Protein AF-A0A7S2RQR4-F1 (afdb_monomer_lite)

Sequence (100 aa):
PLAAPRKARAGCGKCTKCQTACPTGAFVSPYVLDARKCVSYLTIENQGSIDPDLRPLMGNMIYGCDICQQVCPWNRFAGWEHHEGSPLFGPPPEDLAAPE

InterPro domains:
  IPR004453 Epoxyqueuosine reductase QueG [PTHR30002] (9-82)
  IPR017896 4Fe-4S ferredoxin-type, iron-sulphur binding domain [PS51379] (3-32)

pLDDT: mean 84.38, std 17.4, range [42.56, 98.62]

Foldseek 3Di:
DDDDDDDDPDDCVPPCQLCVQQLQNQPPDVPHGNLLSALQCQQAPDPDDRDPVNVVSNPPCNHGDCRSVLLDLCNLVVDDPPPPPPPPDDHDDPVSHDDD

Radius of gyration: 16.75 Å; chains: 1; bounding box: 43×41×36 Å

Organism: NCBI:txid1034831

Secondary structure (DSSP, 8-state):
-PPPPPPPS---TT--HHHHH-TT--EEETTEE-GGG-HHHHHHT--SPPPTTTGGGGTT-SS---HHHHT-GGGGGS-----TT-TT-PPPPTT-PPP-

Structure (mmCIF, N/CA/C/O backbone):
data_AF-A0A7S2RQR4-F1
#
_entry.id   AF-A0A7S2RQR4-F1
#
loop_
_atom_site.group_PDB
_atom_site.id
_atom_site.type_symbol
_atom_site.label_atom_id
_atom_site.label_alt_id
_atom_site.label_comp_id
_atom_site.label_asym_id
_atom_site.label_entity_id
_atom_site.label_seq_id
_atom_site.pdbx_PDB_ins_code
_atom_site.Cartn_x
_atom_site.Cartn_y
_atom_site.Cartn_z
_atom_site.occupancy
_atom_site.B_iso_or_equiv
_atom_site.auth_seq_id
_atom_site.auth_comp_id
_atom_site.auth_asym_id
_atom_site.auth_atom_id
_atom_site.pdbx_PDB_model_num
ATOM 1 N N . PRO A 1 1 ? 14.965 26.913 -21.106 1.00 74.88 1 PRO A N 1
ATOM 2 C CA . PRO A 1 1 ? 13.930 25.848 -21.081 1.00 74.88 1 PRO A CA 1
ATOM 3 C C . PRO A 1 1 ? 14.556 24.491 -20.731 1.00 74.88 1 PRO A C 1
ATOM 5 O O . PRO A 1 1 ? 15.539 24.108 -21.358 1.00 74.88 1 PRO A O 1
ATOM 8 N N . LEU A 1 2 ? 14.033 23.798 -19.715 1.00 73.19 2 LEU A N 1
ATOM 9 C CA . LEU A 1 2 ? 14.494 22.450 -19.365 1.00 73.19 2 LEU A CA 1
ATOM 10 C C . LEU A 1 2 ? 13.984 21.445 -20.407 1.00 73.19 2 LEU A C 1
ATOM 12 O O . LEU A 1 2 ? 12.836 21.529 -20.842 1.00 73.19 2 LEU A O 1
ATOM 16 N N . ALA A 1 3 ? 14.846 20.518 -20.824 1.00 80.81 3 ALA A N 1
ATOM 17 C CA . ALA A 1 3 ? 14.465 19.447 -21.738 1.00 80.81 3 ALA A CA 1
ATOM 18 C C . ALA A 1 3 ? 13.436 18.513 -21.079 1.00 80.81 3 ALA A C 1
ATOM 20 O O . ALA A 1 3 ? 13.499 18.256 -19.877 1.00 80.81 3 ALA A O 1
ATOM 21 N N . ALA A 1 4 ? 12.505 17.985 -21.876 1.00 80.44 4 ALA A N 1
ATOM 22 C CA . ALA A 1 4 ? 11.524 17.023 -21.389 1.00 80.44 4 ALA A CA 1
ATOM 23 C C . ALA A 1 4 ? 12.211 15.724 -20.910 1.00 80.44 4 ALA A C 1
ATOM 25 O O . ALA A 1 4 ? 13.173 15.270 -21.543 1.00 80.44 4 ALA A O 1
ATOM 26 N N . PRO A 1 5 ? 11.724 15.098 -19.823 1.00 77.56 5 PRO A N 1
ATOM 27 C CA . PRO A 1 5 ? 12.290 13.852 -19.325 1.00 77.56 5 PRO A CA 1
ATOM 28 C C . PRO A 1 5 ? 12.079 12.707 -20.324 1.00 77.56 5 PRO A C 1
ATOM 30 O O . PRO A 1 5 ? 11.088 12.654 -21.057 1.00 77.56 5 PRO A O 1
ATOM 33 N N . ARG A 1 6 ? 13.020 11.755 -20.345 1.00 75.94 6 ARG A N 1
ATOM 34 C CA . ARG A 1 6 ? 12.900 10.549 -21.178 1.00 75.94 6 ARG A CA 1
ATOM 35 C C . ARG A 1 6 ? 11.764 9.670 -20.651 1.00 75.94 6 ARG A C 1
ATOM 37 O O . ARG A 1 6 ? 11.640 9.480 -19.445 1.00 75.94 6 ARG A O 1
ATOM 44 N N . LYS A 1 7 ? 10.973 9.079 -21.554 1.00 73.19 7 LYS A N 1
ATOM 45 C CA . LYS A 1 7 ? 9.989 8.049 -21.182 1.00 73.19 7 LYS A CA 1
ATOM 46 C C . LYS A 1 7 ? 10.705 6.803 -20.655 1.00 73.19 7 LYS A C 1
ATOM 48 O O . LYS A 1 7 ? 11.652 6.324 -21.282 1.00 73.19 7 LYS A O 1
ATOM 53 N N . ALA A 1 8 ? 10.229 6.277 -19.529 1.00 71.31 8 ALA A N 1
ATOM 54 C CA . ALA A 1 8 ? 10.700 5.008 -18.988 1.00 71.31 8 ALA A CA 1
ATOM 55 C C . ALA A 1 8 ? 10.403 3.862 -19.972 1.00 71.31 8 ALA A C 1
ATOM 57 O O . ALA A 1 8 ? 9.334 3.820 -20.581 1.00 71.31 8 ALA A O 1
ATOM 58 N N . ARG A 1 9 ? 11.369 2.950 -20.142 1.00 66.38 9 ARG A N 1
ATOM 59 C CA . ARG A 1 9 ? 11.256 1.773 -21.027 1.00 66.38 9 ARG A CA 1
ATOM 60 C C . ARG A 1 9 ? 10.660 0.541 -20.331 1.00 66.38 9 ARG A C 1
ATOM 62 O O . ARG A 1 9 ? 10.251 -0.381 -21.021 1.00 66.38 9 ARG A O 1
ATOM 69 N N . ALA A 1 10 ? 10.621 0.531 -18.998 1.00 68.56 10 ALA A N 1
ATOM 70 C CA . ALA A 1 10 ? 10.155 -0.581 -18.170 1.00 68.56 10 ALA A CA 1
ATOM 71 C C . ALA A 1 10 ? 8.809 -0.258 -17.500 1.00 68.56 10 ALA A C 1
ATOM 73 O O . ALA A 1 10 ? 8.525 0.902 -17.195 1.00 68.56 10 ALA A O 1
ATOM 74 N N . GLY A 1 11 ? 7.991 -1.285 -17.261 1.00 82.25 11 GLY A N 1
ATOM 75 C CA . GLY A 1 11 ? 6.669 -1.166 -16.645 1.00 82.25 11 GLY A CA 1
ATOM 76 C C . GLY A 1 11 ? 6.215 -2.480 -16.009 1.00 82.25 11 GLY A C 1
ATOM 77 O O . GLY A 1 11 ? 6.933 -3.474 -16.026 1.00 82.25 11 GLY A O 1
ATOM 78 N N . CYS A 1 12 ? 5.016 -2.507 -15.426 1.00 91.25 12 CYS A N 1
ATOM 79 C CA . CYS A 1 12 ? 4.535 -3.692 -14.702 1.00 91.25 12 CYS A CA 1
ATOM 80 C C . CYS A 1 12 ? 4.248 -4.899 -15.613 1.00 91.25 12 CYS A C 1
ATOM 82 O O . CYS A 1 12 ? 4.26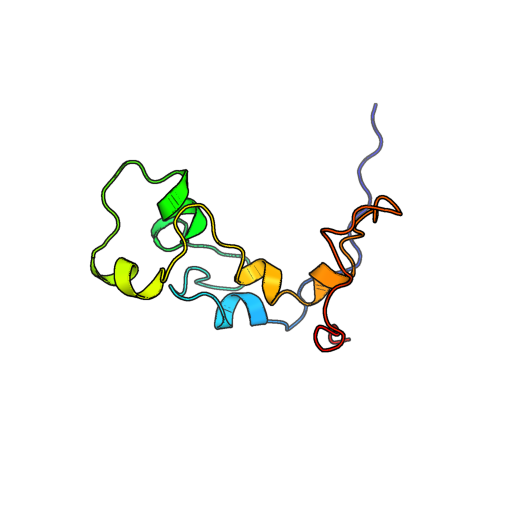6 -6.028 -15.130 1.00 91.25 12 CYS A O 1
ATOM 84 N N . GLY A 1 13 ? 3.977 -4.688 -16.907 1.00 89.12 13 GLY A N 1
ATOM 85 C CA . GLY A 1 13 ? 3.609 -5.768 -17.825 1.00 89.12 13 GLY A CA 1
ATOM 86 C C . GLY A 1 13 ? 2.394 -6.544 -17.306 1.00 89.12 13 GLY A C 1
ATOM 87 O O . GLY A 1 13 ? 1.361 -5.951 -17.007 1.00 89.12 13 GLY A O 1
ATOM 88 N N . LYS A 1 14 ? 2.532 -7.868 -17.162 1.00 91.06 14 LYS A N 1
ATOM 89 C CA . LYS A 1 14 ? 1.502 -8.756 -16.585 1.00 91.06 14 LYS A CA 1
ATOM 90 C C . LYS A 1 14 ? 1.655 -8.986 -15.070 1.00 91.06 14 LYS A C 1
ATOM 92 O O . LYS A 1 14 ? 0.918 -9.785 -14.502 1.00 91.06 14 LYS A O 1
ATOM 97 N N . CYS A 1 15 ? 2.624 -8.343 -14.413 1.00 94.88 15 CYS A N 1
ATOM 98 C CA . CYS A 1 15 ? 2.910 -8.559 -12.995 1.00 94.88 15 CYS A CA 1
ATOM 99 C C . CYS A 1 15 ? 1.774 -8.046 -12.096 1.00 94.88 15 CYS A C 1
ATOM 101 O O . CYS A 1 15 ? 1.325 -6.908 -12.228 1.00 94.88 15 CYS A O 1
ATOM 103 N N . THR A 1 16 ? 1.369 -8.863 -11.123 1.00 96.56 16 THR A N 1
ATOM 104 C CA . THR A 1 16 ? 0.342 -8.527 -10.123 1.00 96.56 16 THR A CA 1
ATOM 105 C C . THR A 1 16 ? 0.836 -8.651 -8.679 1.00 96.56 16 THR A C 1
ATOM 107 O O . THR A 1 16 ? 0.039 -8.507 -7.757 1.00 96.56 16 THR A O 1
ATOM 110 N N . LYS A 1 17 ? 2.145 -8.860 -8.450 1.00 97.31 17 LYS A N 1
ATOM 111 C CA . LYS A 1 17 ? 2.712 -9.153 -7.116 1.00 97.31 17 LYS A CA 1
ATOM 112 C C . LYS A 1 17 ? 2.271 -8.160 -6.032 1.00 97.31 17 LYS A C 1
ATOM 114 O O . LYS A 1 17 ? 1.823 -8.582 -4.973 1.00 97.31 17 LYS A O 1
ATOM 119 N N . CYS A 1 18 ? 2.343 -6.854 -6.301 1.00 97.88 18 CYS A N 1
ATOM 120 C CA . CYS A 1 18 ? 1.939 -5.824 -5.338 1.00 97.88 18 CYS A CA 1
ATOM 121 C C . CYS A 1 18 ? 0.432 -5.829 -5.036 1.00 97.88 18 CYS A C 1
ATOM 123 O O . CYS A 1 18 ? 0.042 -5.534 -3.909 1.00 97.88 18 CYS A O 1
ATOM 125 N N . GLN A 1 19 ? -0.405 -6.189 -6.014 1.00 98.19 19 GLN A N 1
ATOM 126 C CA . GLN A 1 19 ? -1.853 -6.301 -5.834 1.00 98.19 19 GLN A CA 1
ATOM 127 C C . GLN A 1 19 ? -2.178 -7.507 -4.947 1.00 98.19 19 GLN A C 1
ATOM 129 O O . GLN A 1 19 ? -2.919 -7.370 -3.980 1.00 98.19 19 GLN A O 1
ATOM 134 N N . THR A 1 20 ? -1.561 -8.661 -5.227 1.00 97.94 20 THR A N 1
ATOM 135 C CA . THR A 1 20 ? -1.770 -9.903 -4.468 1.00 97.94 20 THR A CA 1
ATOM 136 C C . THR A 1 20 ? -1.224 -9.824 -3.040 1.00 97.94 20 THR A C 1
ATOM 138 O O . THR A 1 20 ? -1.835 -10.366 -2.128 1.00 97.94 20 THR A O 1
ATOM 141 N N . ALA A 1 21 ? -0.084 -9.161 -2.830 1.00 98.19 21 ALA A N 1
ATOM 142 C CA . ALA A 1 21 ? 0.556 -9.081 -1.516 1.00 98.19 21 ALA A CA 1
ATOM 143 C C . ALA A 1 21 ? -0.045 -8.010 -0.589 1.00 98.19 21 ALA A C 1
ATOM 145 O O . ALA A 1 21 ? 0.264 -7.997 0.600 1.00 98.19 21 ALA A O 1
ATOM 146 N N . CYS A 1 22 ? -0.852 -7.078 -1.108 1.00 98.38 22 CYS A N 1
ATOM 147 C CA . CYS A 1 22 ? -1.405 -5.994 -0.301 1.00 98.38 22 CYS A CA 1
ATOM 148 C C . CYS A 1 22 ? -2.371 -6.552 0.765 1.00 98.38 22 CYS A C 1
ATOM 150 O O . CYS A 1 22 ? -3.419 -7.085 0.398 1.00 98.38 22 CYS A O 1
ATOM 152 N N . PRO A 1 23 ? -2.085 -6.390 2.071 1.00 98.25 23 PRO A N 1
ATOM 153 C CA . PRO A 1 23 ? -2.812 -7.097 3.132 1.00 98.25 23 PRO A CA 1
ATOM 154 C C . PRO A 1 23 ? -4.276 -6.665 3.260 1.00 98.25 23 PRO A C 1
ATOM 156 O O . PRO A 1 23 ? -5.119 -7.434 3.705 1.00 98.25 23 PRO A O 1
ATOM 159 N N . THR A 1 24 ? -4.587 -5.436 2.853 1.00 98.31 24 THR A N 1
ATOM 160 C CA . THR A 1 24 ? -5.926 -4.839 2.929 1.00 98.31 24 THR A CA 1
ATOM 161 C C . THR A 1 24 ? -6.636 -4.791 1.576 1.00 98.31 24 THR A C 1
ATOM 163 O O . THR A 1 24 ? -7.727 -4.226 1.471 1.00 98.31 24 THR A O 1
ATOM 166 N N . GLY A 1 25 ? -6.017 -5.330 0.517 1.00 98.12 25 GLY A N 1
ATOM 167 C CA . GLY A 1 25 ? -6.560 -5.254 -0.840 1.00 98.12 25 GLY A CA 1
ATOM 168 C C . GLY A 1 25 ? -6.759 -3.813 -1.324 1.00 98.12 25 GLY A C 1
ATOM 169 O O . GLY A 1 25 ? -7.757 -3.510 -1.975 1.00 98.12 25 GLY A O 1
ATOM 170 N N . ALA A 1 26 ? -5.845 -2.902 -0.972 1.00 98.50 26 ALA A N 1
ATOM 171 C CA . ALA A 1 26 ? -5.957 -1.488 -1.332 1.00 98.50 26 ALA A CA 1
ATOM 172 C C . ALA A 1 26 ? -5.845 -1.241 -2.847 1.00 98.50 26 ALA A C 1
ATOM 174 O O . ALA A 1 26 ? -6.359 -0.242 -3.341 1.00 98.50 26 ALA A O 1
ATOM 175 N N . PHE A 1 27 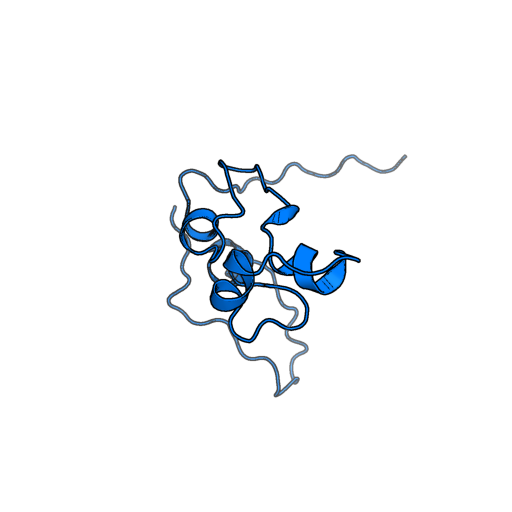? -5.208 -2.139 -3.602 1.00 98.31 27 PHE A N 1
ATOM 176 C CA . PHE A 1 27 ? -5.229 -2.087 -5.063 1.00 98.31 27 PHE A CA 1
ATOM 177 C C . PHE A 1 27 ? -6.514 -2.723 -5.598 1.00 98.31 27 PHE A C 1
ATOM 179 O O . PHE A 1 27 ? -6.625 -3.945 -5.666 1.00 98.31 27 PHE A O 1
ATOM 186 N N . VAL A 1 28 ? -7.480 -1.891 -5.989 1.00 97.50 28 VAL A N 1
ATOM 187 C CA . VAL A 1 28 ? -8.779 -2.353 -6.517 1.00 97.50 28 VAL A CA 1
ATOM 188 C C . VAL A 1 28 ? -8.699 -2.793 -7.981 1.00 97.50 28 VAL A C 1
ATOM 190 O O . VAL A 1 28 ? -9.546 -3.550 -8.450 1.00 97.50 28 VAL A O 1
ATOM 193 N N . SER A 1 29 ? -7.683 -2.323 -8.706 1.00 96.75 29 SER A N 1
ATOM 194 C CA . SER A 1 29 ? -7.323 -2.754 -10.057 1.00 96.75 29 SER A CA 1
ATOM 195 C C . SER A 1 29 ? -5.880 -2.319 -10.376 1.00 96.75 29 SER A C 1
ATOM 197 O O . SER A 1 29 ? -5.283 -1.556 -9.603 1.00 96.75 29 SER A O 1
ATOM 199 N N . PRO A 1 30 ? -5.273 -2.779 -11.491 1.00 94.94 30 PRO A N 1
ATOM 200 C CA . PRO A 1 30 ? -3.937 -2.338 -11.876 1.00 94.94 30 PRO A CA 1
ATOM 201 C C . PRO A 1 30 ? -3.856 -0.811 -11.944 1.00 94.94 30 PRO A C 1
ATOM 203 O O . PRO A 1 30 ? -4.668 -0.173 -12.609 1.00 94.94 30 PRO A O 1
ATOM 206 N N . TYR A 1 31 ? -2.851 -0.241 -11.276 1.00 93.50 31 TYR A N 1
ATOM 207 C CA . TYR A 1 31 ? -2.604 1.206 -11.207 1.00 93.50 31 TYR A CA 1
ATOM 208 C C . TYR A 1 31 ? -3.670 2.035 -10.468 1.00 93.50 31 TYR A C 1
ATOM 210 O O . T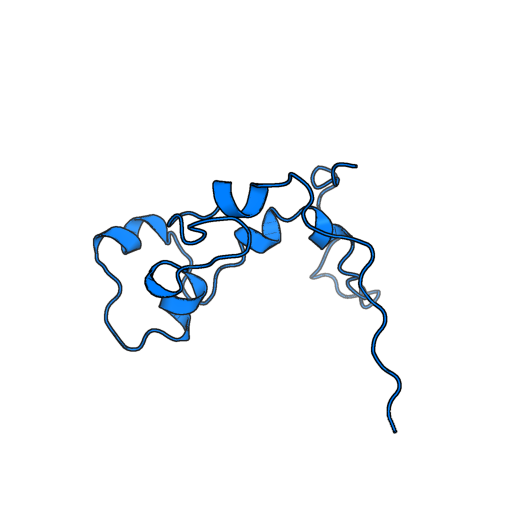YR A 1 31 ? -3.593 3.262 -10.495 1.00 93.50 31 TYR A O 1
ATOM 218 N N . VAL A 1 32 ? -4.625 1.404 -9.774 1.00 97.50 32 VAL A N 1
ATOM 219 C CA . VAL A 1 32 ? -5.655 2.101 -8.988 1.00 97.50 32 VAL A CA 1
ATOM 220 C C . VAL A 1 32 ? -5.580 1.672 -7.527 1.00 97.50 32 VAL A C 1
ATOM 222 O O . VAL A 1 32 ? -5.741 0.497 -7.197 1.00 97.50 32 VAL A O 1
ATOM 225 N N . LEU A 1 33 ? -5.354 2.645 -6.646 1.00 98.31 33 LEU A N 1
ATOM 226 C CA . LEU A 1 33 ? -5.218 2.451 -5.205 1.00 98.31 33 LEU A CA 1
ATOM 227 C C . LEU A 1 33 ? -6.360 3.162 -4.464 1.00 98.31 33 LEU A C 1
ATOM 229 O O . LEU A 1 33 ? -6.550 4.365 -4.634 1.00 98.31 33 LEU A O 1
ATOM 233 N N . ASP A 1 34 ? -7.080 2.445 -3.603 1.00 98.31 34 ASP A N 1
ATOM 234 C CA . ASP A 1 34 ? -7.987 3.034 -2.617 1.00 98.31 34 ASP A CA 1
ATOM 235 C C . ASP A 1 34 ? -7.199 3.397 -1.351 1.00 98.31 34 ASP A C 1
ATOM 237 O O . ASP A 1 34 ? -6.864 2.542 -0.525 1.00 98.31 34 ASP A O 1
ATOM 241 N N . ALA A 1 35 ? -6.903 4.688 -1.191 1.00 97.94 35 ALA A N 1
ATOM 242 C CA . ALA A 1 35 ? -6.138 5.198 -0.057 1.00 97.94 35 ALA A CA 1
ATOM 243 C C . ALA A 1 35 ? -6.786 4.866 1.297 1.00 97.94 35 ALA A C 1
ATOM 245 O O . ALA A 1 35 ? -6.070 4.596 2.256 1.00 97.94 35 ALA A O 1
ATOM 246 N N . ARG A 1 36 ? -8.120 4.769 1.368 1.00 97.06 36 ARG A N 1
ATOM 247 C CA . ARG A 1 36 ? -8.851 4.472 2.615 1.00 97.06 36 ARG A CA 1
ATOM 248 C C . ARG A 1 36 ? -8.572 3.066 3.149 1.00 97.06 36 ARG A C 1
ATOM 250 O O . ARG A 1 36 ? -8.871 2.785 4.302 1.00 97.06 36 ARG A O 1
ATOM 257 N N . LYS A 1 37 ? -8.011 2.185 2.316 1.00 98.19 37 LYS A N 1
ATOM 258 C CA . LYS A 1 37 ? -7.547 0.845 2.699 1.00 98.19 37 LYS A CA 1
ATOM 259 C C . LYS A 1 37 ? -6.023 0.749 2.769 1.00 98.19 37 LYS A C 1
ATOM 261 O O . LYS A 1 37 ? -5.500 -0.232 3.286 1.00 98.19 37 LYS A O 1
ATOM 266 N N . CYS A 1 38 ? -5.288 1.720 2.231 1.00 98.62 38 CYS A N 1
ATOM 267 C CA . CYS A 1 38 ? -3.830 1.683 2.186 1.00 98.62 38 CYS A CA 1
ATOM 268 C C . CYS A 1 38 ? -3.244 1.870 3.590 1.00 98.62 38 CYS A C 1
ATOM 270 O O . CYS A 1 38 ? -3.434 2.915 4.205 1.00 98.62 38 CYS A O 1
ATOM 272 N N . VAL A 1 39 ? -2.472 0.891 4.072 1.00 98.50 39 VAL A N 1
ATOM 273 C CA . VAL A 1 39 ? -1.847 0.944 5.407 1.00 98.50 39 VAL A CA 1
ATOM 274 C C . VAL A 1 39 ? -0.946 2.172 5.563 1.00 98.50 39 VAL A C 1
ATOM 276 O O . VAL A 1 39 ? -0.969 2.816 6.607 1.00 98.50 39 VAL A O 1
ATOM 279 N N . SER A 1 40 ? -0.204 2.552 4.518 1.00 98.50 40 SER A N 1
ATOM 280 C CA . SER A 1 40 ? 0.637 3.755 4.555 1.00 98.50 40 SER A CA 1
ATOM 281 C C . SER A 1 40 ? -0.196 5.026 4.789 1.00 98.50 40 SER A C 1
ATOM 283 O O . SER A 1 40 ? 0.069 5.774 5.722 1.00 98.50 40 SER A O 1
ATOM 285 N N . TYR A 1 41 ? -1.288 5.217 4.039 1.00 98.50 41 TYR A N 1
ATOM 286 C CA . TYR A 1 41 ? -2.205 6.342 4.267 1.00 98.50 41 TYR A CA 1
ATOM 287 C C . TYR A 1 41 ? -2.837 6.295 5.665 1.00 98.50 41 TYR A C 1
ATOM 289 O O . TYR A 1 41 ? -2.855 7.300 6.371 1.00 98.50 41 TYR A O 1
ATOM 297 N N . LEU A 1 42 ? -3.322 5.122 6.082 1.00 98.38 42 LEU A N 1
ATOM 298 C CA . LEU A 1 42 ? -3.994 4.935 7.369 1.00 98.38 42 LEU A CA 1
ATOM 299 C C . LEU A 1 42 ? -3.097 5.235 8.576 1.00 98.38 42 LEU A C 1
ATOM 301 O O . LEU A 1 42 ? -3.614 5.613 9.622 1.00 98.38 42 LEU A O 1
ATOM 305 N N . THR A 1 43 ? -1.784 5.054 8.435 1.00 97.75 43 THR A N 1
ATOM 306 C CA . THR A 1 43 ? -0.804 5.261 9.513 1.00 97.75 43 THR A CA 1
ATOM 307 C C . THR A 1 43 ? -0.135 6.633 9.484 1.00 97.75 43 THR A C 1
ATOM 309 O O . THR A 1 43 ? 0.350 7.075 10.521 1.00 97.75 43 THR A O 1
ATOM 312 N N . ILE A 1 44 ? -0.093 7.304 8.329 1.00 98.12 44 ILE A N 1
ATOM 313 C CA . ILE A 1 44 ? 0.618 8.582 8.166 1.00 98.12 44 ILE A CA 1
ATOM 314 C C . ILE A 1 44 ? -0.351 9.766 8.078 1.00 98.12 44 ILE A C 1
ATOM 316 O O . ILE A 1 44 ? -0.149 10.777 8.743 1.00 98.12 44 ILE A O 1
ATOM 320 N N . GLU A 1 45 ? -1.395 9.647 7.258 1.00 98.06 45 GLU A N 1
ATOM 321 C CA . GLU A 1 45 ? -2.202 10.791 6.807 1.00 98.06 45 GLU A CA 1
ATOM 322 C C . GLU A 1 45 ? -3.630 10.779 7.363 1.00 98.06 45 GLU A C 1
ATOM 324 O O . GLU A 1 45 ? -4.272 11.824 7.488 1.00 98.06 45 GLU A O 1
ATOM 329 N N . ASN A 1 46 ? -4.169 9.598 7.675 1.00 97.06 46 ASN A N 1
ATOM 330 C CA . ASN A 1 46 ? -5.512 9.475 8.220 1.00 97.06 46 ASN A CA 1
ATOM 331 C C . ASN A 1 46 ? -5.593 10.123 9.611 1.00 97.06 46 ASN A C 1
ATOM 333 O O . ASN A 1 46 ? -5.014 9.639 10.578 1.00 97.06 46 ASN A O 1
ATOM 337 N N . GLN A 1 47 ? -6.377 11.193 9.716 1.00 95.88 47 GLN A N 1
ATOM 338 C CA . GLN A 1 47 ? -6.586 11.926 10.969 1.00 95.88 47 GLN A CA 1
ATOM 339 C C . GLN A 1 47 ? -7.624 11.262 11.889 1.00 95.88 47 GLN A C 1
ATOM 341 O O . GLN A 1 47 ? -7.745 11.632 13.056 1.00 95.88 47 GLN A O 1
ATOM 346 N N . GLY A 1 48 ? -8.415 10.324 11.358 1.00 95.19 48 GLY A N 1
ATOM 347 C CA . GLY A 1 48 ? -9.483 9.640 12.082 1.00 95.19 48 GLY A CA 1
ATOM 348 C C . GLY A 1 48 ? -9.052 8.314 12.705 1.00 95.19 48 GLY A C 1
ATOM 349 O O . GLY A 1 48 ? -7.903 7.886 12.625 1.00 95.19 48 GLY A O 1
ATOM 350 N N . SER A 1 49 ? -10.013 7.608 13.297 1.00 96.38 49 SER A N 1
ATOM 351 C CA . SER A 1 49 ? -9.790 6.228 13.721 1.00 96.38 49 SER A CA 1
ATOM 352 C C . SER A 1 49 ? -9.707 5.302 12.507 1.00 96.38 49 SER A C 1
ATOM 354 O O . SER A 1 49 ? -10.405 5.474 11.511 1.00 96.38 49 SER A O 1
ATOM 356 N N . ILE A 1 50 ? -8.842 4.296 12.596 1.00 97.56 50 ILE A N 1
ATOM 357 C CA . ILE A 1 50 ? -8.757 3.246 11.580 1.00 97.56 50 ILE A CA 1
ATOM 358 C C . ILE A 1 50 ? -9.951 2.305 11.757 1.00 97.56 50 ILE A C 1
ATOM 360 O O . ILE A 1 50 ? -10.262 1.918 12.891 1.00 97.56 50 ILE A O 1
ATOM 364 N N . ASP A 1 51 ? -10.591 1.926 10.651 1.00 97.44 51 ASP A N 1
ATOM 365 C CA . ASP A 1 51 ? -11.682 0.946 10.622 1.00 97.44 51 ASP A CA 1
ATOM 366 C C . ASP A 1 51 ? -11.282 -0.329 11.396 1.00 97.44 51 ASP A C 1
ATOM 368 O O . ASP A 1 51 ? -10.228 -0.902 11.095 1.00 97.44 51 ASP A O 1
ATOM 372 N N . PRO A 1 52 ? -12.058 -0.763 12.412 1.00 97.88 52 PRO A N 1
ATOM 373 C CA . PRO A 1 52 ? -11.782 -1.976 13.177 1.00 97.88 52 PRO A CA 1
ATOM 374 C C . PRO A 1 52 ? -11.485 -3.215 12.327 1.00 97.88 52 PRO A C 1
ATOM 376 O O . PRO A 1 52 ? -10.615 -3.991 12.725 1.00 97.88 52 PRO A O 1
ATOM 379 N N . ASP A 1 53 ? -12.115 -3.364 11.159 1.00 97.56 53 ASP A N 1
ATOM 380 C CA . ASP A 1 53 ? -11.927 -4.531 10.286 1.00 97.56 53 ASP A CA 1
ATOM 381 C C . ASP A 1 53 ? -10.554 -4.533 9.594 1.00 97.56 53 ASP A C 1
ATOM 383 O O . ASP A 1 53 ? -10.023 -5.587 9.237 1.00 97.56 53 ASP A O 1
ATOM 387 N N . LEU A 1 54 ? -9.933 -3.359 9.439 1.00 97.75 54 LEU A N 1
ATOM 388 C CA . LEU A 1 54 ? -8.604 -3.231 8.838 1.00 97.75 54 LEU A CA 1
ATOM 389 C C . LEU A 1 54 ? -7.475 -3.438 9.853 1.00 97.75 54 LEU A C 1
ATOM 391 O O . LEU A 1 54 ? -6.386 -3.855 9.462 1.00 97.75 54 LEU A O 1
ATOM 395 N N . ARG A 1 55 ? -7.708 -3.189 11.149 1.00 96.62 55 ARG A N 1
ATOM 396 C CA . ARG A 1 55 ? -6.647 -3.201 12.180 1.00 96.62 55 ARG A CA 1
ATOM 397 C C . ARG A 1 55 ? -5.907 -4.541 12.292 1.00 96.62 55 ARG A C 1
ATOM 399 O O . ARG A 1 55 ? -4.678 -4.504 12.334 1.00 96.62 55 ARG A O 1
ATOM 406 N N . PRO A 1 56 ? -6.570 -5.718 12.295 1.00 97.69 56 PRO A N 1
ATOM 407 C CA . PRO A 1 56 ? -5.863 -6.997 12.369 1.00 97.69 56 PRO A CA 1
ATOM 408 C C . PRO A 1 56 ? -4.956 -7.255 11.157 1.00 97.69 56 PRO A C 1
ATOM 410 O O . PRO A 1 56 ? -3.938 -7.929 11.283 1.00 97.69 56 PRO A O 1
ATOM 413 N N . LEU A 1 57 ? -5.299 -6.694 9.992 1.00 97.75 57 LEU A N 1
ATOM 414 C CA . LEU A 1 57 ? -4.545 -6.859 8.744 1.00 97.75 57 LEU A CA 1
ATOM 415 C C . LEU A 1 57 ? -3.278 -5.990 8.697 1.00 97.75 57 LEU A C 1
ATOM 417 O O . LEU A 1 57 ? -2.400 -6.222 7.868 1.00 97.75 57 LEU A O 1
ATOM 421 N N . MET A 1 58 ? -3.167 -4.989 9.575 1.00 96.12 58 MET A N 1
ATOM 422 C CA . MET A 1 58 ? -2.027 -4.068 9.611 1.00 96.12 58 MET A CA 1
ATOM 423 C C . MET A 1 58 ? -0.786 -4.649 10.302 1.00 96.12 58 MET A C 1
ATOM 425 O O . MET A 1 58 ? 0.300 -4.084 10.177 1.00 96.12 58 MET A O 1
ATOM 429 N N . GLY A 1 59 ? -0.907 -5.760 11.033 1.00 94.50 59 GLY A N 1
ATOM 430 C CA . GLY A 1 59 ? 0.224 -6.355 11.748 1.00 94.50 59 GLY A CA 1
ATOM 431 C C . GLY A 1 59 ? 0.935 -5.349 12.664 1.00 94.50 59 GLY A C 1
ATOM 432 O O . GLY A 1 59 ? 0.304 -4.700 13.494 1.00 94.50 59 GLY A O 1
ATOM 433 N N . ASN A 1 60 ? 2.255 -5.217 12.512 1.00 95.38 60 ASN A N 1
ATOM 434 C CA . ASN A 1 60 ? 3.108 -4.301 13.281 1.00 95.38 60 ASN A CA 1
ATOM 435 C C . ASN A 1 60 ? 3.462 -2.998 12.531 1.00 95.38 60 ASN A C 1
ATOM 437 O O . ASN A 1 60 ? 4.394 -2.298 12.929 1.00 95.38 60 ASN A O 1
ATOM 441 N N . MET A 1 61 ? 2.757 -2.671 11.444 1.00 96.19 61 MET A N 1
ATOM 442 C CA . MET A 1 61 ? 3.004 -1.459 10.655 1.00 96.19 61 MET A CA 1
ATOM 443 C C . MET A 1 61 ? 2.441 -0.229 11.376 1.00 96.19 61 MET A C 1
ATOM 445 O O . MET A 1 61 ? 1.254 0.073 11.277 1.00 96.19 61 MET A O 1
ATOM 449 N N . ILE A 1 62 ? 3.304 0.466 12.122 1.00 95.00 62 ILE A N 1
ATOM 450 C CA . ILE A 1 62 ? 2.931 1.654 12.910 1.00 95.00 62 ILE A CA 1
ATOM 451 C C . ILE A 1 62 ? 3.044 2.972 12.133 1.00 95.00 62 ILE A C 1
ATOM 453 O O . ILE A 1 62 ? 2.377 3.938 12.485 1.00 95.00 62 ILE A O 1
ATOM 457 N N . TYR A 1 63 ? 3.890 3.024 11.100 1.00 96.62 63 TYR A N 1
ATOM 458 C CA . TYR A 1 63 ? 4.130 4.214 10.284 1.00 96.62 63 TYR A CA 1
ATOM 459 C C . TYR A 1 63 ? 4.623 3.793 8.896 1.00 96.62 63 TYR A C 1
ATOM 461 O O . TYR A 1 63 ? 5.740 3.295 8.756 1.00 96.62 63 TYR A O 1
ATOM 469 N N . GLY A 1 64 ? 3.785 3.964 7.875 1.00 97.50 64 GLY A N 1
ATOM 470 C CA . GLY A 1 64 ? 4.077 3.512 6.516 1.00 97.50 64 GLY A CA 1
ATOM 471 C C . GLY A 1 64 ? 3.846 2.013 6.285 1.00 97.50 64 GLY A C 1
ATOM 472 O O . GLY A 1 64 ? 3.529 1.242 7.190 1.00 97.50 64 GLY A O 1
ATOM 473 N N . CYS A 1 65 ? 3.961 1.603 5.021 1.00 98.19 65 CYS A N 1
ATOM 474 C CA . CYS A 1 65 ? 3.870 0.211 4.583 1.00 98.19 65 CYS A CA 1
ATOM 475 C C . CYS A 1 65 ? 4.625 0.042 3.264 1.00 98.19 65 CYS A C 1
ATOM 477 O O . CYS A 1 65 ? 4.246 0.643 2.259 1.00 98.19 65 CYS A O 1
ATOM 479 N N . ASP A 1 66 ? 5.633 -0.831 3.263 1.00 96.88 66 ASP A N 1
ATOM 480 C CA . ASP A 1 66 ? 6.482 -1.076 2.094 1.00 96.88 66 ASP A CA 1
ATOM 481 C C . ASP A 1 66 ? 6.213 -2.418 1.413 1.00 96.88 66 ASP A C 1
ATOM 483 O O . ASP A 1 66 ? 6.898 -2.762 0.459 1.00 96.88 66 ASP A O 1
ATOM 487 N N . ILE A 1 67 ? 5.206 -3.186 1.839 1.00 97.50 67 ILE A N 1
ATOM 488 C CA . ILE A 1 67 ? 4.942 -4.540 1.313 1.00 97.50 67 ILE A CA 1
ATOM 489 C C . ILE A 1 67 ? 4.837 -4.542 -0.219 1.00 97.50 67 ILE A C 1
ATOM 491 O O . ILE A 1 67 ? 5.437 -5.381 -0.887 1.00 97.50 67 ILE A O 1
ATOM 495 N N . CYS A 1 68 ? 4.118 -3.575 -0.800 1.00 97.38 68 CYS A N 1
ATOM 496 C CA . CYS A 1 68 ? 3.954 -3.475 -2.252 1.00 97.38 68 CYS A CA 1
ATOM 497 C C . CYS A 1 68 ? 5.278 -3.208 -2.989 1.00 97.38 68 CYS A C 1
ATOM 499 O O . CYS A 1 68 ? 5.436 -3.647 -4.129 1.00 97.38 68 CYS A O 1
ATOM 501 N N . GLN A 1 69 ? 6.217 -2.524 -2.335 1.00 94.81 69 GLN A N 1
ATOM 502 C CA . GLN A 1 69 ? 7.563 -2.260 -2.828 1.00 94.81 69 GLN A CA 1
ATOM 503 C C . GLN A 1 69 ? 8.489 -3.462 -2.603 1.00 94.81 69 GLN A C 1
ATOM 505 O O . GLN A 1 69 ? 9.194 -3.867 -3.521 1.00 94.81 69 GLN A O 1
ATOM 510 N N . GLN A 1 70 ? 8.446 -4.091 -1.430 1.00 93.56 70 GLN A N 1
ATOM 511 C CA . GLN A 1 70 ? 9.266 -5.256 -1.082 1.00 93.56 70 GLN A CA 1
ATOM 512 C C . GLN A 1 70 ? 9.043 -6.431 -2.042 1.00 93.56 70 GLN A C 1
ATOM 514 O O . GLN A 1 70 ? 9.995 -7.102 -2.426 1.00 93.56 70 GLN A O 1
ATOM 519 N N . VAL A 1 71 ? 7.802 -6.647 -2.493 1.00 95.06 71 VAL A N 1
ATOM 520 C CA . VAL A 1 71 ? 7.492 -7.688 -3.491 1.00 95.06 71 VAL A CA 1
ATOM 521 C C . VAL A 1 71 ? 7.675 -7.223 -4.942 1.00 95.06 71 VAL A C 1
ATOM 523 O O . VAL A 1 71 ? 7.509 -8.023 -5.871 1.00 95.06 71 VAL A O 1
ATOM 526 N N . CYS A 1 72 ? 7.955 -5.936 -5.174 1.00 94.12 72 CYS A N 1
ATOM 527 C CA . CYS A 1 72 ? 8.099 -5.385 -6.516 1.00 94.12 72 CYS A CA 1
ATOM 528 C C . CYS A 1 72 ? 9.402 -5.893 -7.152 1.00 94.12 72 CYS A C 1
ATOM 530 O O . CYS A 1 72 ? 10.486 -5.574 -6.666 1.00 94.12 72 CYS A O 1
ATOM 532 N N . PRO A 1 73 ? 9.345 -6.610 -8.290 1.00 90.00 73 PRO A N 1
ATOM 533 C CA . PRO A 1 73 ? 10.550 -7.152 -8.913 1.00 90.00 73 PRO A CA 1
ATOM 534 C C . PRO A 1 73 ? 11.498 -6.057 -9.417 1.00 90.00 73 PRO A C 1
ATOM 536 O O . PRO A 1 73 ? 12.694 -6.291 -9.559 1.00 90.00 73 PRO A O 1
ATOM 539 N N . TRP A 1 74 ? 10.981 -4.857 -9.690 1.00 88.19 74 TRP A N 1
ATOM 540 C CA . TRP A 1 74 ? 11.781 -3.743 -10.191 1.00 88.19 74 TRP A CA 1
ATOM 541 C C . TRP A 1 74 ? 12.653 -3.095 -9.115 1.00 88.19 74 TRP A C 1
ATOM 543 O O . TRP A 1 74 ? 13.631 -2.434 -9.459 1.00 88.19 74 TRP A O 1
ATOM 553 N N . ASN A 1 75 ? 12.361 -3.320 -7.831 1.00 86.88 75 ASN A N 1
ATOM 554 C CA . ASN A 1 75 ? 13.104 -2.681 -6.748 1.00 86.88 75 ASN A CA 1
ATOM 555 C C . ASN A 1 75 ? 14.564 -3.132 -6.662 1.00 86.88 75 ASN A C 1
ATOM 557 O O . ASN A 1 75 ? 15.386 -2.362 -6.185 1.00 86.88 75 ASN A O 1
ATOM 561 N N . ARG A 1 76 ? 14.942 -4.295 -7.208 1.00 78.88 76 ARG A N 1
ATOM 562 C CA . ARG A 1 76 ? 16.367 -4.671 -7.285 1.00 78.88 76 ARG A CA 1
ATOM 563 C C . ARG A 1 76 ? 17.203 -3.758 -8.190 1.00 78.88 76 ARG A C 1
ATOM 565 O O . ARG A 1 76 ? 18.423 -3.768 -8.108 1.00 78.88 76 ARG A O 1
ATOM 572 N N . PHE A 1 77 ? 16.554 -3.032 -9.103 1.00 79.19 77 PHE A N 1
ATOM 573 C CA . PHE A 1 77 ? 17.205 -2.071 -9.995 1.00 79.19 77 PHE A CA 1
ATOM 574 C C . PHE A 1 77 ? 17.133 -0.644 -9.456 1.00 79.19 77 PHE A C 1
ATOM 576 O O . PHE A 1 77 ? 17.672 0.268 -10.085 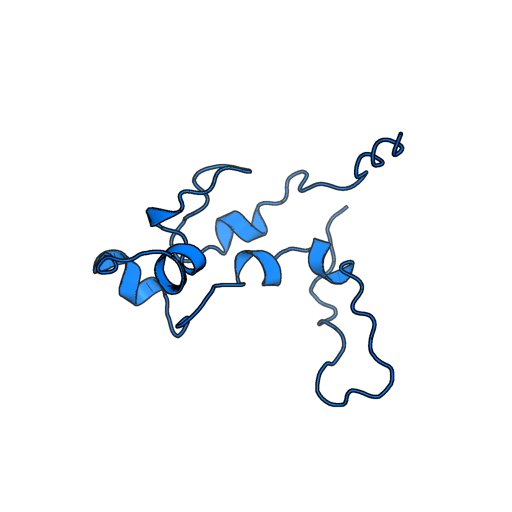1.00 79.19 77 PHE A O 1
ATOM 583 N N . ALA A 1 78 ? 16.448 -0.431 -8.327 1.00 72.6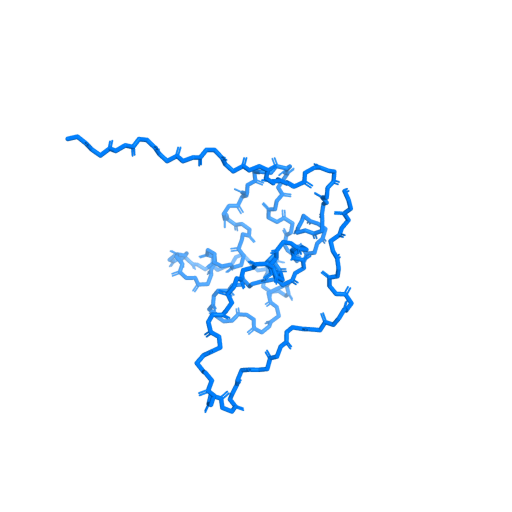2 78 ALA A N 1
ATOM 584 C CA . ALA A 1 78 ? 16.552 0.814 -7.594 1.00 72.62 78 ALA A CA 1
ATOM 585 C C . ALA A 1 78 ? 17.970 0.839 -7.027 1.00 72.62 78 ALA A C 1
ATOM 587 O O . ALA A 1 78 ? 18.242 0.224 -6.002 1.00 72.62 78 ALA A O 1
ATOM 588 N N . GLY A 1 79 ? 18.891 1.449 -7.774 1.00 59.47 79 GLY A N 1
ATOM 589 C CA . GLY A 1 79 ? 20.279 1.575 -7.368 1.00 59.47 79 GLY A CA 1
ATOM 590 C C . GLY A 1 79 ? 20.319 2.181 -5.977 1.00 59.47 79 GLY A C 1
ATOM 591 O O . GLY A 1 79 ? 19.967 3.342 -5.788 1.00 59.47 79 GLY A O 1
ATOM 592 N N . TRP A 1 80 ? 20.699 1.377 -4.997 1.00 55.41 80 TRP A N 1
ATOM 593 C CA . TRP A 1 80 ? 21.230 1.916 -3.769 1.00 55.41 80 TRP A CA 1
ATOM 594 C C . TRP A 1 80 ? 22.659 2.275 -4.139 1.00 55.41 80 TRP A C 1
ATOM 596 O O . TRP A 1 80 ? 23.445 1.396 -4.496 1.00 55.41 80 TRP A O 1
ATOM 606 N N . GLU A 1 81 ? 23.002 3.561 -4.121 1.00 49.84 81 GLU A N 1
ATOM 607 C CA . GLU A 1 81 ? 24.395 3.897 -3.869 1.00 49.84 81 GLU A CA 1
ATOM 608 C C . GLU A 1 81 ? 24.691 3.286 -2.503 1.00 49.84 81 GLU A C 1
ATOM 610 O O . GLU A 1 81 ? 24.332 3.824 -1.454 1.00 49.84 81 GLU A O 1
ATOM 615 N N . HIS A 1 82 ? 25.270 2.086 -2.519 1.00 49.38 82 HIS A N 1
ATOM 616 C CA . HIS A 1 82 ? 26.025 1.616 -1.387 1.00 49.38 82 HIS A CA 1
ATOM 617 C C . HIS A 1 82 ? 27.060 2.709 -1.172 1.00 49.38 82 HIS A C 1
ATOM 619 O O . HIS A 1 82 ? 28.015 2.831 -1.936 1.00 49.38 82 HIS A O 1
ATOM 625 N N . HIS A 1 83 ? 26.849 3.543 -0.157 1.00 47.41 83 HIS A N 1
ATOM 626 C CA . HIS A 1 83 ? 27.975 4.199 0.468 1.00 47.41 83 HIS A CA 1
ATOM 627 C C . HIS A 1 83 ? 28.886 3.058 0.902 1.00 47.41 83 HIS A C 1
ATOM 629 O O . HIS A 1 83 ? 28.584 2.338 1.858 1.00 47.41 83 HIS A O 1
ATOM 635 N N . GLU A 1 84 ? 29.917 2.823 0.098 1.00 42.56 84 GLU A N 1
ATOM 636 C CA . GLU A 1 84 ? 30.909 1.786 0.297 1.00 42.56 84 GLU A CA 1
ATOM 637 C C . GLU A 1 84 ? 31.458 1.978 1.715 1.00 42.56 84 GLU A C 1
ATOM 639 O O . GLU A 1 84 ? 32.100 2.983 2.014 1.00 42.56 84 GLU A O 1
ATOM 644 N N . GLY A 1 85 ? 31.064 1.086 2.632 1.00 52.47 85 GLY A N 1
ATOM 645 C CA . GLY A 1 85 ? 31.393 1.192 4.054 1.00 52.47 85 GLY A CA 1
ATOM 646 C C . GLY A 1 85 ? 30.245 1.484 5.027 1.00 52.47 85 GLY A C 1
ATOM 647 O O . GLY A 1 85 ? 30.541 1.706 6.197 1.00 52.47 85 GLY A O 1
ATOM 648 N N . SER A 1 86 ? 28.966 1.457 4.631 1.00 55.06 86 SER A N 1
ATOM 649 C CA . SER A 1 86 ? 27.862 1.427 5.609 1.00 55.06 86 SER A CA 1
ATOM 650 C C . SER A 1 86 ? 27.558 -0.017 6.046 1.00 55.06 86 SER A C 1
ATOM 652 O O . SER A 1 86 ? 26.908 -0.752 5.301 1.00 55.06 86 SER A O 1
ATOM 654 N N . PRO A 1 87 ? 27.978 -0.462 7.248 1.00 55.38 87 PRO A N 1
ATOM 655 C CA . PRO A 1 87 ? 27.790 -1.841 7.714 1.00 55.38 87 PRO A CA 1
ATOM 656 C C . PRO A 1 87 ? 26.324 -2.205 8.015 1.00 55.38 87 PRO A C 1
ATOM 658 O O . PRO A 1 87 ? 26.048 -3.317 8.453 1.00 55.38 87 PRO A O 1
ATOM 661 N N . LEU A 1 88 ? 25.385 -1.275 7.812 1.00 58.97 88 LEU A N 1
ATOM 662 C CA . LEU A 1 88 ? 23.975 -1.423 8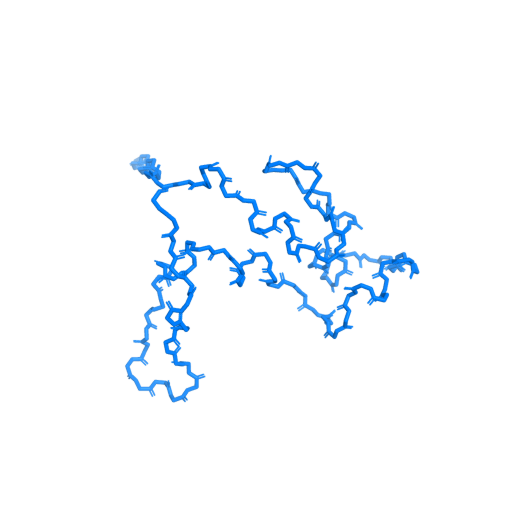.174 1.00 58.97 88 LEU A CA 1
ATOM 663 C C . LEU A 1 88 ? 23.064 -1.813 6.997 1.00 58.97 88 LEU A C 1
ATOM 665 O O . LEU A 1 88 ? 21.927 -2.209 7.241 1.00 58.97 88 LEU A O 1
ATOM 669 N N . PHE A 1 89 ? 23.531 -1.734 5.742 1.00 60.41 89 PHE A N 1
ATOM 670 C CA . PHE A 1 89 ? 22.695 -1.985 4.558 1.00 60.41 89 PHE A CA 1
ATOM 671 C C . PHE A 1 89 ? 23.379 -2.954 3.578 1.00 60.41 89 PHE A C 1
ATOM 673 O O . PHE A 1 89 ? 24.277 -2.571 2.828 1.00 60.41 89 PHE A O 1
ATOM 680 N N . GLY A 1 90 ? 22.958 -4.224 3.606 1.00 56.59 90 GLY A N 1
ATOM 681 C CA . GLY A 1 90 ? 23.440 -5.286 2.712 1.00 56.59 90 GLY A CA 1
ATOM 682 C C . GLY A 1 90 ? 22.697 -5.352 1.366 1.00 56.59 90 GLY A C 1
ATOM 683 O O . GLY A 1 90 ? 21.684 -4.672 1.194 1.00 56.59 90 GLY A O 1
ATOM 684 N N . PRO A 1 91 ? 23.186 -6.155 0.402 1.00 57.12 91 PRO A N 1
ATOM 685 C CA . PRO A 1 91 ? 22.529 -6.336 -0.892 1.00 57.12 91 PRO A CA 1
ATOM 686 C C . PRO A 1 91 ? 21.159 -7.030 -0.752 1.00 57.12 91 PRO A C 1
ATOM 688 O O . PRO A 1 91 ? 20.960 -7.808 0.188 1.00 57.12 91 PRO A O 1
ATOM 691 N N . PRO A 1 92 ? 20.211 -6.778 -1.676 1.00 58.41 92 PRO A N 1
ATOM 692 C CA . PRO A 1 92 ? 18.923 -7.462 -1.674 1.00 58.41 92 PRO A CA 1
ATOM 693 C C . PRO A 1 92 ? 19.082 -8.978 -1.933 1.00 58.41 92 PRO A C 1
ATOM 695 O O . PRO A 1 92 ? 20.006 -9.375 -2.646 1.00 58.41 92 PRO A O 1
ATOM 698 N N . PRO A 1 93 ? 18.180 -9.827 -1.398 1.00 63.56 93 PRO A N 1
ATOM 699 C CA . PRO A 1 93 ? 18.174 -11.274 -1.642 1.00 63.56 93 PRO A CA 1
ATOM 700 C C . PRO A 1 93 ? 18.087 -11.666 -3.132 1.00 63.56 93 PRO A C 1
ATOM 702 O O . PRO A 1 93 ? 17.401 -11.009 -3.920 1.00 63.56 93 PRO A O 1
ATOM 705 N N . GLU A 1 94 ? 18.756 -12.762 -3.515 1.00 59.53 94 GLU A N 1
ATOM 706 C CA . GLU A 1 94 ? 18.867 -13.238 -4.911 1.00 59.53 94 GLU A CA 1
ATOM 707 C C . GLU A 1 94 ? 17.541 -13.731 -5.523 1.00 59.53 94 GLU A C 1
ATOM 709 O O . GLU A 1 94 ? 17.368 -13.718 -6.743 1.00 59.53 94 GLU A O 1
ATOM 714 N N . ASP A 1 95 ? 16.572 -14.133 -4.703 1.00 62.50 95 ASP A N 1
ATOM 715 C CA . ASP A 1 95 ? 15.286 -14.708 -5.117 1.00 62.50 95 ASP A CA 1
ATOM 716 C C . ASP A 1 95 ? 14.259 -13.669 -5.622 1.00 62.50 95 ASP A C 1
ATOM 718 O O . ASP A 1 95 ? 13.178 -14.022 -6.101 1.00 62.50 95 ASP A O 1
ATOM 722 N N . LEU A 1 96 ? 14.609 -12.378 -5.615 1.00 57.41 96 LEU A N 1
ATOM 723 C CA . LEU A 1 96 ? 13.780 -11.266 -6.106 1.00 57.41 96 LEU A CA 1
ATOM 724 C C . LEU A 1 96 ? 13.955 -10.952 -7.612 1.00 57.41 96 LEU A C 1
ATOM 726 O O . LEU A 1 96 ? 13.703 -9.828 -8.065 1.00 57.41 96 LEU A O 1
ATOM 730 N N . ALA A 1 97 ? 14.358 -11.934 -8.423 1.00 56.22 97 ALA A N 1
ATOM 731 C CA . ALA A 1 97 ? 14.527 -11.773 -9.870 1.00 56.22 97 ALA A CA 1
ATOM 732 C C . ALA A 1 97 ? 13.227 -11.313 -10.585 1.00 56.22 97 ALA A C 1
ATOM 734 O O . ALA A 1 97 ? 12.104 -11.644 -10.197 1.00 56.22 97 ALA A O 1
ATOM 735 N N . ALA A 1 98 ? 13.368 -10.505 -11.644 1.00 48.00 98 ALA A N 1
ATOM 736 C CA . ALA A 1 98 ? 12.243 -9.926 -12.395 1.00 48.00 98 ALA A CA 1
ATOM 737 C C . ALA A 1 98 ? 11.915 -10.902 -13.495 1.00 48.00 98 ALA A C 1
ATOM 739 O O . ALA A 1 98 ? 12.844 -11.435 -14.102 1.00 48.00 98 ALA A O 1
ATOM 740 N N . PRO A 1 99 ? 10.622 -11.063 -13.782 1.00 56.72 99 PRO A N 1
ATOM 741 C CA . PRO A 1 99 ? 10.222 -11.689 -15.022 1.00 56.72 99 PRO A CA 1
ATOM 742 C C . PRO A 1 99 ? 10.656 -10.831 -16.221 1.00 56.72 99 PRO A C 1
ATOM 744 O O . PRO A 1 99 ? 10.799 -9.609 -16.095 1.00 56.72 99 PRO A O 1
ATOM 747 N N . GLU A 1 100 ? 10.849 -11.503 -17.357 1.00 53.53 100 GLU A N 1
ATOM 748 C CA . GLU A 1 100 ? 10.918 -10.888 -18.690 1.00 53.53 100 GLU A CA 1
ATOM 749 C C . GLU A 1 100 ? 9.607 -10.176 -19.066 1.00 53.53 100 GLU A C 1
ATOM 751 O O . GLU A 1 100 ? 8.515 -10.654 -18.662 1.00 53.53 100 GLU A O 1
#